Protein AF-A0A973QSS6-F1 (afdb_monomer_lite)

Foldseek 3Di:
DQQPPWDWDADPVGWTWIARPVPRFTFFQDCDDPPHGTDTDHPPVDPRRTHHDD

Secondary structure (DSSP, 8-state):
--TT-EEEEE-TTS-EEEEETTT-PEEEEE-SSSS-EEEEE-----GGG-B---

Sequence (54 aa):
NDSSRWYLKRLPDGKTQIVNVATGLVLDCDSSGANRGLQLWPAWGDLNQEFFLS

Radius of gyration: 11.19 Å; chains: 1; bounding box: 30×18×30 Å

pLDDT: mean 94.55, std 4.75, range [80.94, 98.44]

Structure (mmCIF, N/CA/C/O backbone):
data_AF-A0A973QSS6-F1
#
_entry.id   AF-A0A973QSS6-F1
#
loop_
_atom_site.group_PDB
_atom_site.id
_atom_site.type_symbol
_atom_site.label_atom_id
_atom_site.label_alt_id
_atom_site.label_comp_id
_atom_site.label_asym_id
_atom_site.label_entity_id
_atom_site.label_seq_id
_atom_site.pdbx_PDB_ins_code
_atom_site.Cartn_x
_atom_site.Cartn_y
_atom_site.Cartn_z
_atom_site.occupancy
_atom_site.B_iso_or_equiv
_atom_site.auth_seq_id
_atom_site.auth_comp_id
_atom_site.auth_asym_id
_atom_site.au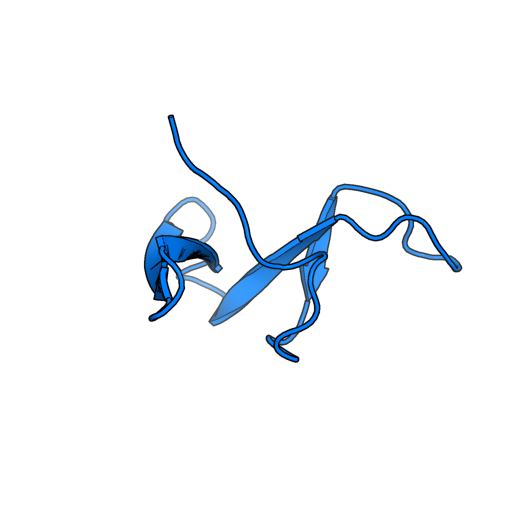th_atom_id
_atom_site.pdbx_PDB_model_num
ATOM 1 N N . ASN A 1 1 ? -2.743 -3.812 -20.317 1.00 81.38 1 ASN A N 1
ATOM 2 C CA . ASN A 1 1 ? -1.638 -3.610 -19.360 1.00 81.38 1 ASN A CA 1
ATOM 3 C C . ASN A 1 1 ? -2.271 -3.327 -18.007 1.00 81.38 1 ASN A C 1
ATOM 5 O O . ASN A 1 1 ? -3.071 -2.403 -17.923 1.00 81.38 1 ASN A O 1
ATOM 9 N N . ASP A 1 2 ? -1.963 -4.143 -17.001 1.00 94.56 2 ASP A N 1
ATOM 10 C CA . ASP A 1 2 ? -2.594 -4.090 -15.679 1.00 94.56 2 ASP A CA 1
ATOM 11 C C . ASP A 1 2 ? -1.870 -3.164 -14.689 1.00 94.56 2 ASP A C 1
ATOM 13 O O . ASP A 1 2 ? -2.384 -2.930 -13.599 1.00 94.56 2 ASP A O 1
ATOM 17 N N . SER A 1 3 ? -0.726 -2.573 -15.059 1.00 94.50 3 SER A N 1
ATOM 18 C CA . SER A 1 3 ? 0.052 -1.691 -14.171 1.00 94.50 3 SER A CA 1
ATOM 19 C C . SER A 1 3 ? -0.722 -0.456 -13.697 1.00 94.50 3 SER A C 1
ATOM 21 O O . SER A 1 3 ? -0.417 0.094 -12.643 1.00 94.50 3 SER A O 1
ATOM 23 N N . SER A 1 4 ? -1.733 -0.033 -14.461 1.00 95.44 4 SER A N 1
ATOM 24 C CA . SER A 1 4 ? -2.627 1.085 -14.133 1.00 95.44 4 SER A CA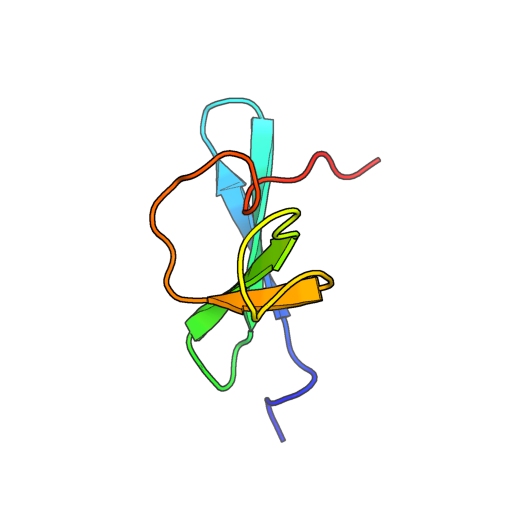 1
ATOM 25 C C . SER A 1 4 ? -3.978 0.636 -13.564 1.00 95.44 4 SER A C 1
ATOM 27 O O . SER A 1 4 ? -4.853 1.474 -13.353 1.00 95.44 4 SER A O 1
ATOM 29 N N . ARG A 1 5 ? -4.184 -0.668 -13.339 1.00 98.25 5 ARG A N 1
ATOM 30 C CA . ARG A 1 5 ? -5.399 -1.203 -12.719 1.00 98.25 5 ARG A CA 1
ATOM 31 C C . ARG A 1 5 ? -5.177 -1.396 -11.227 1.00 98.25 5 ARG A C 1
ATOM 33 O O . ARG A 1 5 ? -4.144 -1.905 -10.794 1.00 98.25 5 ARG A O 1
ATOM 40 N N . TRP A 1 6 ? -6.194 -1.028 -10.461 1.00 98.19 6 TRP A N 1
ATOM 41 C CA . TRP A 1 6 ? -6.182 -1.067 -9.006 1.00 98.19 6 TRP A CA 1
ATOM 42 C C . TRP A 1 6 ? -7.497 -1.644 -8.503 1.00 98.19 6 TRP A C 1
ATOM 44 O O . TRP A 1 6 ? -8.533 -1.474 -9.150 1.00 98.19 6 TRP A O 1
ATOM 54 N N . TYR A 1 7 ? -7.468 -2.305 -7.352 1.00 98.00 7 TYR A N 1
ATOM 55 C CA . TYR A 1 7 ? -8.683 -2.670 -6.633 1.00 98.00 7 TYR A CA 1
ATOM 56 C C . TYR A 1 7 ? -8.630 -2.189 -5.187 1.00 98.00 7 TYR A C 1
ATOM 58 O O . TYR A 1 7 ? -7.564 -2.012 -4.597 1.00 98.00 7 TYR A O 1
ATOM 66 N N . LEU A 1 8 ? -9.818 -1.962 -4.632 1.00 98.06 8 LEU A N 1
ATOM 67 C CA . LEU A 1 8 ? -10.010 -1.466 -3.278 1.00 98.06 8 LEU A CA 1
ATOM 68 C C . LEU A 1 8 ? -10.389 -2.636 -2.377 1.00 98.06 8 LEU A C 1
ATOM 70 O O . LEU A 1 8 ? -11.447 -3.243 -2.546 1.00 98.06 8 LEU A O 1
ATOM 74 N N . LYS A 1 9 ? -9.525 -2.957 -1.417 1.00 97.31 9 LYS A N 1
ATOM 75 C CA . LYS A 1 9 ? -9.787 -3.987 -0.415 1.00 97.31 9 LYS A CA 1
ATOM 76 C C . LYS A 1 9 ? -10.262 -3.320 0.869 1.00 97.31 9 LYS A C 1
ATOM 78 O O . LYS A 1 9 ? -9.482 -2.671 1.563 1.00 97.31 9 LYS A O 1
ATOM 83 N N . ARG A 1 10 ? -11.546 -3.488 1.180 1.00 97.00 10 ARG A N 1
ATOM 84 C CA . ARG A 1 10 ? -12.150 -2.976 2.413 1.00 97.00 10 ARG A CA 1
ATOM 85 C C . ARG A 1 10 ? -11.592 -3.713 3.632 1.00 97.00 10 ARG A C 1
ATOM 87 O O . ARG A 1 10 ? -11.498 -4.940 3.609 1.00 97.00 10 ARG A O 1
ATOM 94 N N . LEU A 1 11 ? -11.255 -2.970 4.680 1.00 95.88 11 LEU A N 1
ATOM 95 C CA . LEU A 1 11 ? -10.829 -3.512 5.969 1.00 95.88 11 LEU A CA 1
ATOM 96 C C . LEU A 1 11 ? -11.986 -3.495 6.987 1.00 95.88 11 LEU A C 1
ATOM 98 O O . LEU A 1 11 ? -12.913 -2.692 6.834 1.00 95.88 11 LEU A O 1
ATOM 102 N N . PRO A 1 12 ? -11.962 -4.366 8.019 1.00 95.06 12 PRO A N 1
ATOM 103 C CA . PRO A 1 12 ? -13.039 -4.454 9.012 1.00 95.06 12 PRO A CA 1
ATOM 104 C C . PRO A 1 12 ? -13.301 -3.157 9.789 1.00 95.06 12 PRO A C 1
ATOM 106 O O . PRO A 1 12 ? -14.424 -2.922 10.223 1.00 95.06 12 PRO A O 1
ATOM 109 N N . ASP A 1 13 ? -12.282 -2.313 9.949 1.00 93.81 13 ASP A N 1
ATOM 110 C CA . ASP A 1 13 ? -12.344 -1.038 10.672 1.00 93.81 13 ASP A CA 1
ATOM 111 C C . ASP A 1 13 ? -12.849 0.134 9.811 1.00 93.81 13 ASP A C 1
ATOM 113 O O . ASP A 1 13 ? -12.873 1.282 10.252 1.00 93.81 13 ASP A O 1
ATOM 117 N N . GLY A 1 14 ? -13.261 -0.141 8.572 1.00 94.62 14 GLY A N 1
ATOM 118 C CA . GLY A 1 14 ? -13.756 0.884 7.669 1.00 94.62 14 GLY A CA 1
ATOM 119 C C . GLY A 1 14 ? -12.660 1.697 6.980 1.00 94.62 14 GLY A C 1
ATOM 120 O O . GLY A 1 14 ? -12.977 2.739 6.397 1.00 94.62 14 GLY A O 1
ATOM 121 N N . LYS A 1 15 ? -11.412 1.223 6.961 1.00 97.31 15 LYS A N 1
ATOM 122 C CA . LYS A 1 15 ? -10.371 1.696 6.037 1.00 97.31 15 LYS A CA 1
ATOM 123 C C . LYS A 1 15 ? -10.320 0.848 4.761 1.00 97.31 15 LYS A C 1
ATOM 125 O O . LYS A 1 15 ? -11.120 -0.072 4.557 1.00 97.31 15 LYS A O 1
ATOM 130 N N . THR A 1 16 ? -9.398 1.189 3.870 1.00 98.00 16 THR A N 1
ATOM 131 C CA . THR A 1 16 ? -9.210 0.539 2.574 1.00 98.00 16 THR A CA 1
ATOM 132 C C . THR A 1 16 ? -7.722 0.390 2.267 1.00 98.00 16 THR A C 1
ATOM 134 O O . THR A 1 16 ? -6.979 1.365 2.353 1.00 98.00 16 THR A O 1
ATOM 137 N N . GLN A 1 17 ? -7.300 -0.805 1.845 1.00 97.94 17 GLN A N 1
ATOM 138 C CA . GLN A 1 17 ? -6.020 -0.997 1.154 1.00 97.94 17 GLN A CA 1
ATOM 139 C C . GLN A 1 17 ? -6.235 -0.820 -0.353 1.00 97.94 17 GLN A C 1
ATOM 141 O O . GLN A 1 17 ? -7.178 -1.379 -0.922 1.00 97.94 17 GLN A O 1
ATOM 146 N N . ILE A 1 18 ? -5.357 -0.060 -1.005 1.00 98.25 18 ILE A N 1
ATOM 147 C CA . ILE A 1 18 ? -5.380 0.163 -2.456 1.00 98.25 18 ILE A CA 1
ATOM 148 C C . ILE A 1 18 ? -4.323 -0.748 -3.075 1.00 98.25 18 ILE A C 1
ATOM 150 O O . ILE A 1 18 ? -3.138 -0.578 -2.802 1.00 98.25 18 ILE A O 1
ATOM 154 N N . VAL A 1 19 ? -4.740 -1.727 -3.879 1.00 98.38 19 VAL A N 1
ATOM 155 C CA . VAL A 1 19 ? -3.859 -2.805 -4.356 1.00 98.38 19 VAL A CA 1
ATOM 156 C C . VAL A 1 19 ? -3.635 -2.702 -5.858 1.00 98.38 19 VAL A C 1
ATOM 158 O O . VAL A 1 19 ? -4.596 -2.585 -6.624 1.00 98.38 19 VAL A O 1
ATOM 161 N N . ASN A 1 20 ? -2.376 -2.764 -6.292 1.00 98.44 20 ASN A N 1
ATOM 162 C CA . ASN A 1 20 ? -2.027 -2.785 -7.708 1.00 98.44 20 ASN A CA 1
ATOM 163 C C . ASN A 1 20 ? -2.295 -4.172 -8.309 1.00 98.44 20 ASN A C 1
ATOM 165 O O . ASN A 1 20 ? -1.831 -5.180 -7.779 1.00 98.44 20 ASN A O 1
ATOM 169 N N . VAL A 1 21 ? -3.003 -4.238 -9.440 1.00 98.31 21 VAL A N 1
ATOM 170 C CA . VAL A 1 21 ? -3.355 -5.524 -10.070 1.00 98.31 21 VAL A CA 1
ATOM 171 C C . VAL A 1 21 ? -2.132 -6.228 -10.660 1.00 98.31 21 VAL A C 1
ATOM 173 O O . VAL A 1 21 ? -2.071 -7.452 -10.621 1.00 98.31 21 VAL A O 1
ATOM 176 N N . ALA A 1 22 ? -1.147 -5.490 -11.181 1.00 98.19 22 ALA A N 1
ATOM 177 C CA . ALA A 1 22 ? 0.023 -6.100 -11.810 1.00 98.19 22 ALA A CA 1
ATOM 178 C C . ALA A 1 22 ? 1.016 -6.697 -10.801 1.00 98.19 22 ALA A C 1
ATOM 180 O O . ALA A 1 22 ? 1.675 -7.682 -11.125 1.00 98.19 22 ALA A O 1
ATOM 181 N N . THR A 1 23 ? 1.148 -6.108 -9.607 1.00 97.94 23 THR A N 1
ATOM 182 C CA . THR A 1 23 ? 2.167 -6.521 -8.623 1.00 97.94 23 THR A CA 1
ATOM 183 C C . THR A 1 23 ? 1.600 -7.189 -7.373 1.00 97.94 23 THR A C 1
ATOM 185 O O . THR A 1 23 ? 2.339 -7.872 -6.670 1.00 97.94 23 THR A O 1
ATOM 188 N N . GLY A 1 24 ? 0.319 -6.976 -7.052 1.00 97.81 24 GLY A N 1
ATOM 189 C CA . GLY A 1 24 ? -0.279 -7.392 -5.779 1.00 97.81 24 GLY A CA 1
ATOM 190 C C . GLY A 1 24 ? 0.198 -6.587 -4.561 1.00 97.81 24 GLY A C 1
ATOM 191 O O . GLY A 1 24 ? -0.226 -6.873 -3.442 1.00 97.81 24 GLY A O 1
ATOM 192 N N . LEU A 1 25 ? 1.061 -5.585 -4.760 1.00 98.25 25 LEU A N 1
ATOM 193 C CA . LEU A 1 25 ? 1.539 -4.688 -3.707 1.00 98.25 25 LEU A CA 1
ATOM 194 C C . LEU A 1 25 ? 0.493 -3.618 -3.383 1.00 98.25 25 LEU A C 1
ATOM 196 O O . LEU A 1 25 ? -0.363 -3.289 -4.213 1.00 98.25 25 LEU A O 1
ATOM 200 N N . VAL A 1 26 ? 0.589 -3.057 -2.180 1.00 98.25 26 VAL A N 1
ATOM 201 C CA . VAL A 1 26 ? -0.315 -2.006 -1.704 1.00 98.25 26 VAL A CA 1
ATOM 202 C C . VAL A 1 26 ? 0.317 -0.630 -1.838 1.00 98.25 26 VAL A C 1
ATOM 204 O O . VAL A 1 26 ? 1.540 -0.494 -1.782 1.00 98.25 26 VAL A O 1
ATOM 207 N N . LEU A 1 27 ? -0.531 0.385 -2.014 1.00 97.62 27 LEU A N 1
ATOM 208 C CA . LEU A 1 27 ? -0.131 1.772 -1.826 1.00 97.62 27 LEU A CA 1
ATOM 209 C C . LEU A 1 27 ? 0.363 1.953 -0.388 1.00 97.62 27 LEU A C 1
ATOM 211 O O . LEU A 1 27 ? -0.343 1.609 0.557 1.00 97.62 27 LEU A O 1
ATOM 215 N N . ASP A 1 28 ? 1.558 2.505 -0.252 1.00 97.00 28 ASP A N 1
ATOM 216 C CA . ASP A 1 28 ? 2.238 2.719 1.018 1.00 97.00 28 ASP A CA 1
ATOM 217 C C . ASP A 1 28 ? 2.738 4.170 1.067 1.00 97.00 28 ASP A C 1
ATOM 219 O O . ASP A 1 28 ? 3.333 4.660 0.104 1.00 97.00 28 ASP A O 1
ATOM 223 N N . CYS A 1 29 ? 2.429 4.878 2.154 1.00 96.00 29 CYS A N 1
ATOM 224 C CA . CYS A 1 29 ? 2.836 6.260 2.389 1.00 96.00 29 CYS A CA 1
ATOM 225 C C . CYS A 1 29 ? 3.853 6.334 3.537 1.00 96.00 29 CYS A C 1
ATOM 227 O O . CYS A 1 29 ? 3.520 6.731 4.658 1.00 96.00 29 CYS A O 1
ATOM 229 N N . ASP A 1 30 ? 5.098 5.956 3.262 1.00 92.94 30 ASP A N 1
ATOM 230 C CA . ASP A 1 30 ? 6.167 5.952 4.260 1.00 92.94 30 ASP A CA 1
ATOM 231 C C . ASP A 1 30 ? 6.692 7.372 4.528 1.00 92.94 30 ASP A C 1
ATOM 233 O O . ASP A 1 30 ? 6.947 8.176 3.628 1.00 92.94 30 ASP A O 1
ATOM 237 N N . SER A 1 31 ? 6.871 7.691 5.806 1.00 89.44 31 SER A N 1
ATOM 238 C CA . SER A 1 31 ? 7.426 8.965 6.275 1.00 89.44 31 SER A CA 1
ATOM 239 C C . SER A 1 31 ? 8.861 8.830 6.793 1.00 89.44 31 SER A C 1
ATOM 241 O O . SER A 1 31 ? 9.461 9.820 7.231 1.00 89.44 31 SER A O 1
ATOM 243 N N . SER A 1 32 ? 9.443 7.634 6.716 1.00 86.25 32 SER A N 1
ATOM 244 C CA . SER A 1 32 ? 10.709 7.251 7.332 1.00 86.25 32 SER A CA 1
ATOM 245 C C . SER A 1 32 ? 11.686 6.601 6.340 1.00 86.25 32 SER A C 1
ATOM 247 O O . SER A 1 32 ? 11.348 6.293 5.202 1.00 86.25 32 SER A O 1
ATOM 249 N N . GLY A 1 33 ? 12.946 6.449 6.756 1.00 81.75 33 GLY A N 1
ATOM 250 C CA . GLY A 1 33 ? 13.947 5.702 5.990 1.00 81.75 33 GLY A CA 1
ATOM 251 C C . GLY A 1 33 ? 14.363 6.328 4.652 1.00 81.75 33 GLY A C 1
ATOM 252 O O . GLY A 1 33 ? 14.261 7.536 4.441 1.00 81.75 33 GLY A O 1
ATOM 253 N N . ALA A 1 34 ? 14.903 5.484 3.769 1.00 82.38 34 ALA A N 1
ATOM 254 C CA . ALA A 1 34 ? 15.371 5.872 2.435 1.00 82.38 34 ALA A CA 1
ATOM 255 C C . ALA A 1 34 ? 14.245 5.910 1.383 1.00 82.38 34 ALA A C 1
ATOM 257 O O . ALA A 1 34 ? 14.407 6.558 0.353 1.00 82.38 34 ALA A O 1
ATOM 258 N N . ASN A 1 35 ? 13.102 5.272 1.658 1.00 80.94 35 ASN A N 1
ATOM 259 C CA . ASN A 1 35 ? 11.966 5.167 0.741 1.00 80.94 35 ASN A CA 1
ATOM 260 C C . ASN A 1 35 ? 10.791 6.063 1.171 1.00 80.94 35 ASN A C 1
ATOM 262 O O . ASN A 1 35 ? 9.643 5.634 1.199 1.00 80.94 35 ASN A O 1
ATOM 266 N N . ARG A 1 36 ? 11.075 7.320 1.524 1.00 88.94 36 ARG A N 1
ATOM 267 C CA . ARG A 1 36 ? 10.035 8.277 1.937 1.00 88.94 36 ARG A CA 1
ATOM 268 C C . ARG A 1 36 ? 9.141 8.647 0.756 1.00 88.94 36 ARG A C 1
ATOM 270 O O . ARG A 1 36 ? 9.639 8.950 -0.328 1.00 88.94 36 ARG A O 1
ATOM 277 N N . GLY A 1 37 ? 7.841 8.739 1.006 1.00 94.44 37 GLY A N 1
ATOM 278 C CA . GLY A 1 37 ? 6.830 9.152 0.039 1.00 94.44 37 GLY A CA 1
ATOM 279 C C . GLY A 1 37 ? 5.878 8.024 -0.345 1.00 94.44 37 GLY A C 1
ATOM 280 O O . GLY A 1 37 ? 5.740 7.030 0.362 1.00 94.44 37 GLY A O 1
ATOM 281 N N . LEU A 1 38 ? 5.183 8.218 -1.467 1.00 94.94 38 LEU A N 1
ATOM 282 C CA . LEU A 1 38 ? 4.259 7.224 -2.007 1.00 94.94 38 LEU A CA 1
ATOM 283 C C . LEU A 1 38 ? 5.027 6.143 -2.763 1.00 94.94 38 LEU A C 1
ATOM 285 O O . LEU A 1 38 ? 5.767 6.440 -3.703 1.00 94.94 38 LEU A O 1
ATOM 289 N N . GLN A 1 39 ? 4.797 4.891 -2.385 1.00 95.19 39 GLN A N 1
ATOM 290 C CA . GLN A 1 39 ? 5.438 3.724 -2.977 1.00 95.19 39 GLN A CA 1
ATOM 291 C C . GLN A 1 39 ? 4.479 2.529 -3.075 1.00 95.19 39 GLN A C 1
ATOM 293 O O . GLN A 1 39 ? 3.312 2.595 -2.682 1.00 95.19 39 GLN A O 1
ATOM 298 N N . LEU A 1 40 ? 4.995 1.431 -3.629 1.00 96.25 40 LEU A N 1
ATOM 299 C CA . LEU A 1 40 ? 4.373 0.113 -3.573 1.00 96.25 40 LEU A CA 1
ATOM 300 C C . LEU A 1 40 ? 5.151 -0.767 -2.598 1.00 96.25 40 LEU A C 1
ATOM 302 O O . LEU A 1 40 ? 6.361 -0.926 -2.760 1.00 96.25 40 LEU A O 1
ATOM 306 N N . TRP A 1 41 ? 4.460 -1.373 -1.635 1.00 96.38 41 TRP A N 1
ATOM 307 C CA . TRP A 1 41 ? 5.083 -2.223 -0.617 1.00 96.38 41 TRP A CA 1
ATOM 308 C C . TRP A 1 41 ? 4.266 -3.496 -0.354 1.00 96.38 41 TRP A C 1
ATOM 310 O O . TRP A 1 41 ? 3.063 -3.528 -0.642 1.00 96.38 41 TRP A O 1
ATOM 320 N N . PRO A 1 42 ? 4.878 -4.583 0.155 1.00 97.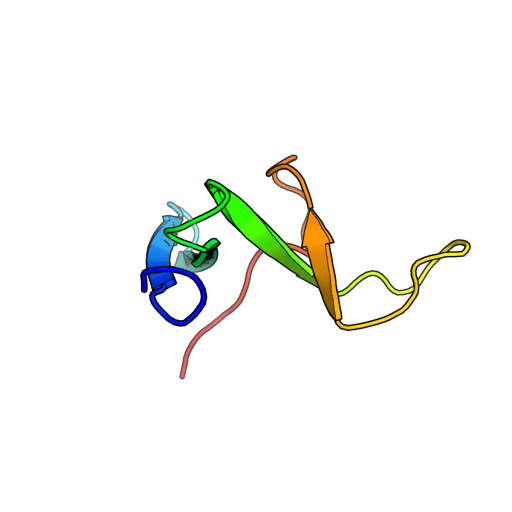06 42 PRO A N 1
ATOM 321 C CA . PRO A 1 42 ? 4.120 -5.712 0.672 1.00 97.06 42 PRO A CA 1
ATOM 322 C C . PRO A 1 42 ? 3.139 -5.273 1.763 1.00 97.06 42 PRO A C 1
ATOM 324 O O . PRO A 1 42 ? 3.465 -4.449 2.615 1.00 97.06 42 PRO A O 1
ATOM 327 N N . ALA A 1 43 ? 1.938 -5.847 1.744 1.00 96.38 43 ALA A N 1
ATOM 328 C CA . ALA A 1 43 ? 0.923 -5.565 2.748 1.00 96.38 43 ALA A CA 1
ATOM 329 C C . ALA A 1 43 ? 1.343 -6.147 4.107 1.00 96.38 43 ALA A C 1
ATOM 331 O O . ALA A 1 43 ? 1.230 -7.355 4.322 1.00 96.38 43 ALA A O 1
ATOM 332 N N . TRP A 1 44 ? 1.812 -5.295 5.013 1.00 94.38 44 TRP A N 1
ATOM 333 C CA . TRP A 1 44 ? 2.170 -5.659 6.388 1.00 94.38 44 TRP A CA 1
ATOM 334 C C . TRP A 1 44 ? 1.076 -5.298 7.396 1.00 94.38 44 TRP A C 1
ATOM 336 O O . TRP A 1 44 ? 1.117 -5.762 8.530 1.00 94.38 44 TRP A O 1
ATOM 346 N N . GLY A 1 45 ? 0.040 -4.574 6.955 1.00 88.88 45 GLY A N 1
ATOM 347 C CA . GLY A 1 45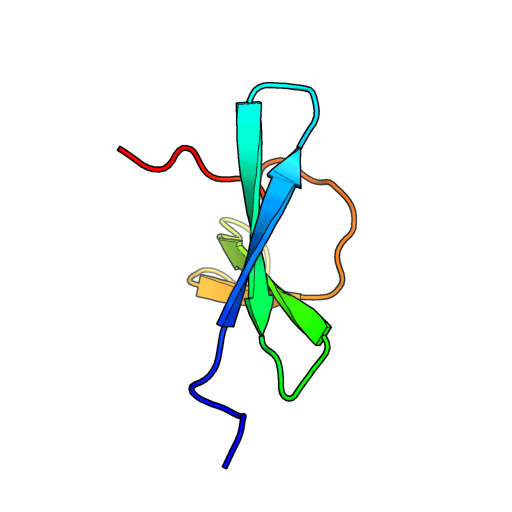 ? -1.073 -4.169 7.822 1.00 88.88 45 GLY A CA 1
ATOM 348 C C . GLY A 1 45 ? -0.724 -2.979 8.713 1.00 88.88 45 GLY A C 1
ATOM 349 O O . GLY A 1 45 ? -1.374 -2.756 9.729 1.00 88.88 45 GLY A O 1
ATOM 350 N N . ASP A 1 46 ? 0.311 -2.233 8.333 1.00 93.38 46 ASP A N 1
ATOM 351 C CA . ASP A 1 46 ? 0.715 -1.011 9.008 1.00 93.38 46 ASP A CA 1
ATOM 352 C C . ASP A 1 46 ? -0.171 0.168 8.579 1.00 93.38 46 ASP A C 1
ATOM 354 O O . ASP A 1 46 ? -0.703 0.218 7.466 1.00 93.38 46 ASP A O 1
ATOM 358 N N . LEU A 1 47 ? -0.317 1.160 9.462 1.00 95.25 47 LEU A N 1
ATOM 359 C CA . LEU A 1 47 ? -1.224 2.299 9.256 1.00 95.25 47 LEU A CA 1
ATOM 360 C C . LEU A 1 47 ? -0.882 3.152 8.022 1.00 95.25 47 LEU A C 1
ATOM 362 O O . LEU A 1 47 ? -1.757 3.829 7.489 1.00 95.25 47 LEU A O 1
ATOM 366 N N . ASN A 1 48 ? 0.366 3.123 7.548 1.00 95.88 48 ASN A N 1
ATOM 367 C CA . ASN A 1 48 ? 0.795 3.801 6.320 1.00 95.88 48 ASN A CA 1
ATOM 368 C C . ASN A 1 48 ? 0.287 3.121 5.033 1.00 95.88 48 ASN A C 1
ATOM 370 O O . ASN A 1 48 ? 0.550 3.628 3.943 1.00 95.88 48 ASN A O 1
ATOM 374 N N . GLN A 1 49 ? -0.440 2.007 5.147 1.00 97.25 49 GLN A N 1
ATOM 375 C CA . GLN A 1 49 ? -0.997 1.231 4.034 1.00 97.25 49 GLN A CA 1
ATOM 376 C C . GLN A 1 49 ? -2.535 1.210 4.029 1.00 97.25 49 GLN A C 1
ATOM 378 O O . GLN A 1 49 ? -3.153 0.474 3.251 1.00 97.25 49 GLN A O 1
ATOM 383 N N . GLU A 1 50 ? -3.170 1.992 4.904 1.00 97.44 50 GLU A N 1
ATOM 384 C CA . GLU A 1 50 ? -4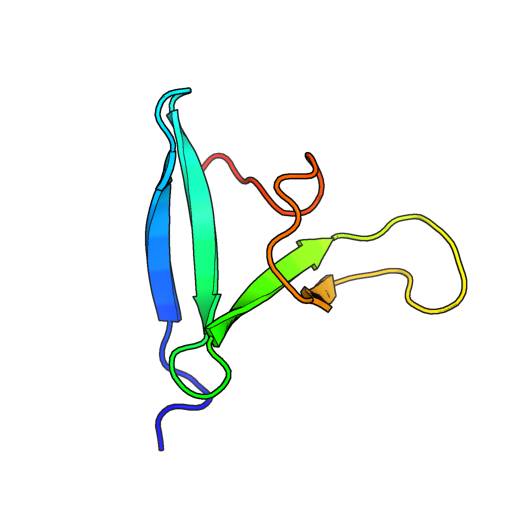.612 1.975 5.127 1.00 97.44 50 GLU A CA 1
ATOM 385 C C . GLU A 1 50 ? -5.203 3.381 5.014 1.00 97.44 50 GLU A C 1
ATOM 387 O O . GLU A 1 50 ? -4.813 4.303 5.728 1.00 97.44 50 GLU A O 1
ATOM 392 N N . PHE A 1 51 ? -6.194 3.546 4.138 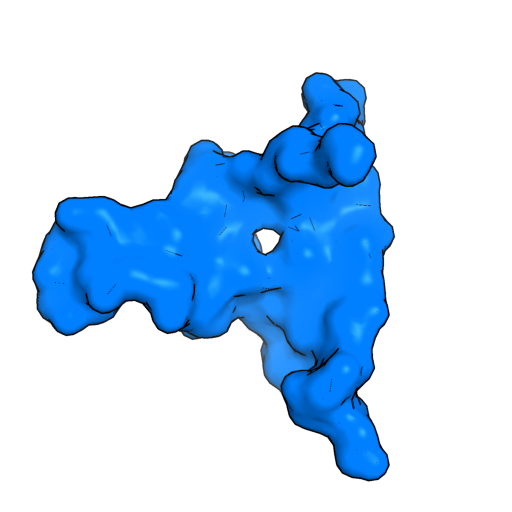1.00 96.94 51 PHE A N 1
ATOM 393 C CA . PHE A 1 51 ? -6.726 4.863 3.794 1.00 96.94 51 PHE A CA 1
ATOM 394 C C . PHE A 1 51 ? -8.233 4.941 4.023 1.00 96.94 51 PHE A C 1
ATOM 396 O O . PHE A 1 51 ? -8.981 4.005 3.720 1.00 96.94 51 PHE A O 1
ATOM 403 N N . PHE A 1 52 ? -8.690 6.094 4.504 1.00 96.06 52 PHE A N 1
ATOM 404 C CA . PHE A 1 52 ? -10.088 6.486 4.373 1.00 96.06 52 PHE A CA 1
ATOM 405 C C . PHE A 1 52 ? -10.304 7.065 2.974 1.00 96.06 52 PHE A C 1
ATOM 407 O O . PHE A 1 52 ? -9.515 7.883 2.508 1.00 96.06 52 PHE A O 1
ATOM 414 N N . LEU A 1 53 ? -11.370 6.628 2.310 1.00 92.69 53 LEU A N 1
ATOM 415 C CA . LEU A 1 53 ? -11.819 7.187 1.038 1.00 92.69 53 LEU A CA 1
ATOM 416 C C . LEU A 1 53 ? -13.114 7.951 1.312 1.00 92.69 53 LEU A C 1
ATOM 418 O O . LEU A 1 53 ? -14.019 7.392 1.936 1.00 92.69 53 LEU A O 1
ATOM 422 N N . SER A 1 54 ? -13.164 9.212 0.890 1.00 84.56 54 SER A N 1
ATOM 423 C CA . SER A 1 54 ? -14.309 10.121 1.024 1.00 84.56 54 SER A CA 1
ATOM 424 C C . SER A 1 54 ? -14.896 10.464 -0.332 1.00 84.56 54 SER A C 1
ATOM 426 O O . SER A 1 54 ? -14.068 10.728 -1.236 1.00 84.56 54 SER A O 1
#